Protein AF-A0A1Y2UJT8-F1 (afdb_monomer_lite)

Radius of gyration: 15.68 Å; chains: 1; bounding box: 30×24×52 Å

Secondary structure (DSSP, 8-state):
-HHHHHHHHHHHHHHHHHHHHHHH-EEETTEEE-TTSS-EE-HHHHTTT---BPEE---SSS--EEE-TTT--EEE-TT--

Structure (mmCIF, N/CA/C/O backbone):
data_AF-A0A1Y2UJT8-F1
#
_entry.id   AF-A0A1Y2UJT8-F1
#
loop_
_atom_site.group_PDB
_atom_site.id
_atom_site.type_symbol
_atom_site.label_atom_id
_atom_site.label_alt_id
_atom_site.label_comp_id
_atom_site.label_asym_id
_atom_site.label_entity_id
_atom_site.label_seq_id
_atom_site.pdbx_PDB_ins_code
_atom_site.Cartn_x
_atom_site.Cartn_y
_atom_site.Cartn_z
_atom_site.occupancy
_atom_site.B_iso_or_equiv
_atom_site.auth_seq_id
_atom_site.auth_comp_id
_atom_site.auth_asym_id
_atom_site.auth_atom_id
_atom_site.pdbx_PDB_model_num
ATOM 1 N N . MET A 1 1 ? -10.811 0.471 32.698 1.00 56.94 1 MET A N 1
ATOM 2 C CA . MET A 1 1 ? -11.559 1.648 32.188 1.00 56.94 1 MET A CA 1
ATOM 3 C C . MET A 1 1 ? -10.678 2.783 31.634 1.00 56.94 1 MET A C 1
ATOM 5 O O . MET A 1 1 ? -11.124 3.458 30.714 1.00 56.94 1 MET A O 1
ATOM 9 N N . LEU A 1 2 ? -9.455 3.040 32.135 1.00 61.78 2 LEU A N 1
ATOM 10 C CA . LEU A 1 2 ? -8.552 4.064 31.553 1.00 61.78 2 LEU A CA 1
ATOM 11 C C . LEU A 1 2 ? -7.722 3.556 30.355 1.00 61.78 2 LEU A C 1
ATOM 13 O O . LEU A 1 2 ? -7.492 4.319 29.420 1.00 61.78 2 LEU A O 1
ATOM 17 N N . GLU A 1 3 ? -7.319 2.282 30.349 1.00 61.25 3 GLU A N 1
ATOM 18 C CA . GLU A 1 3 ? -6.534 1.685 29.252 1.00 61.25 3 GLU A CA 1
ATOM 19 C C . GLU A 1 3 ? -7.337 1.520 27.954 1.00 61.25 3 GLU A C 1
ATOM 21 O O . GLU A 1 3 ? -6.868 1.944 26.901 1.00 61.25 3 GLU A O 1
ATOM 26 N N . GLU A 1 4 ? -8.585 1.043 28.028 1.00 62.59 4 GLU A N 1
ATOM 27 C CA . GLU A 1 4 ? -9.475 0.921 26.855 1.00 62.59 4 GLU A CA 1
ATOM 28 C C . GLU A 1 4 ? -9.707 2.268 26.154 1.00 62.59 4 GLU A C 1
ATOM 30 O O . GLU A 1 4 ? -9.738 2.352 24.926 1.00 62.59 4 GLU A O 1
ATOM 35 N N . ASN A 1 5 ? -9.802 3.358 26.922 1.00 67.62 5 ASN A N 1
ATOM 36 C CA . ASN A 1 5 ? -9.944 4.707 26.370 1.00 67.62 5 ASN A CA 1
ATOM 37 C C . ASN A 1 5 ? -8.687 5.180 25.625 1.00 67.62 5 ASN A C 1
ATOM 39 O O . ASN A 1 5 ? -8.783 5.995 24.704 1.00 67.62 5 ASN A O 1
ATOM 43 N N . LYS A 1 6 ? -7.505 4.691 26.013 1.00 75.62 6 LYS A N 1
ATOM 44 C CA . LYS A 1 6 ? -6.239 5.032 25.359 1.00 75.62 6 LYS A CA 1
ATOM 45 C C . LYS A 1 6 ? -6.085 4.262 24.047 1.00 75.62 6 LYS A C 1
ATOM 47 O O . LYS A 1 6 ? -5.812 4.879 23.022 1.00 75.62 6 LYS A O 1
ATOM 52 N N . GLU A 1 7 ? -6.382 2.963 24.048 1.00 78.06 7 GLU A N 1
ATOM 53 C CA . GLU A 1 7 ? -6.361 2.140 22.831 1.00 78.06 7 GLU A CA 1
ATOM 54 C C . GLU A 1 7 ? -7.373 2.608 21.779 1.00 78.06 7 GLU A C 1
ATOM 56 O O . GLU A 1 7 ? -7.070 2.627 20.585 1.00 78.06 7 GLU A O 1
ATOM 61 N N . LEU A 1 8 ? -8.572 3.021 22.202 1.00 77.06 8 LEU A N 1
ATOM 62 C CA . LEU A 1 8 ? -9.577 3.568 21.291 1.00 77.06 8 LEU A CA 1
ATOM 63 C C . LEU A 1 8 ? -9.114 4.883 20.656 1.00 77.06 8 LEU A C 1
ATOM 65 O O . LEU A 1 8 ? -9.297 5.075 19.454 1.00 77.06 8 LEU A O 1
ATOM 69 N N . LYS A 1 9 ? -8.462 5.766 21.422 1.00 75.62 9 LYS A N 1
ATOM 70 C CA . LYS A 1 9 ? -7.881 7.008 20.885 1.00 75.62 9 LYS A CA 1
ATOM 71 C C . LYS A 1 9 ? -6.757 6.739 19.888 1.00 75.62 9 LYS A C 1
ATOM 73 O O . LYS A 1 9 ? -6.725 7.385 18.842 1.00 75.62 9 LYS A O 1
ATOM 78 N N . ASP A 1 10 ? -5.877 5.779 20.165 1.00 76.50 10 ASP A N 1
ATOM 79 C CA . ASP A 1 10 ? -4.824 5.381 19.224 1.00 76.50 10 ASP 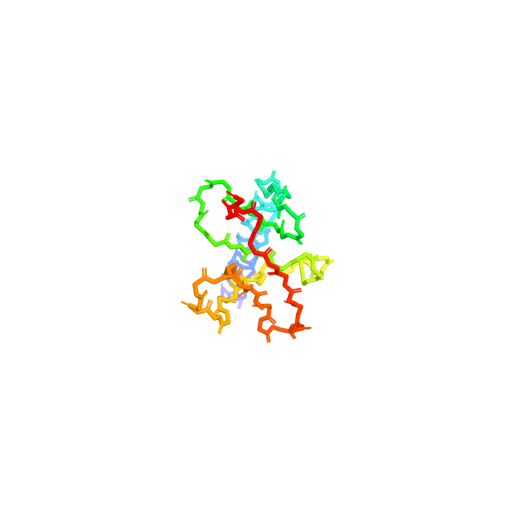A CA 1
ATOM 80 C C . ASP A 1 10 ? -5.407 4.783 17.933 1.00 76.50 10 ASP A C 1
ATOM 82 O O . ASP A 1 10 ? -4.982 5.149 16.834 1.00 76.50 10 ASP A O 1
ATOM 86 N N . LYS A 1 11 ? -6.455 3.952 18.037 1.00 78.38 11 LYS A N 1
ATOM 87 C CA . LYS A 1 11 ? -7.184 3.431 16.868 1.00 78.38 11 LYS A CA 1
ATOM 88 C C . LYS A 1 11 ? -7.838 4.542 16.047 1.00 78.38 11 LYS A C 1
ATOM 90 O O . LYS A 1 11 ? -7.730 4.523 14.823 1.00 78.38 11 LYS A O 1
ATOM 95 N N . ILE A 1 12 ? -8.481 5.523 16.686 1.00 78.00 12 ILE A N 1
ATOM 96 C CA . ILE A 1 12 ? -9.079 6.676 15.989 1.00 78.00 12 ILE A CA 1
ATOM 97 C C . ILE A 1 12 ? -7.996 7.463 15.251 1.00 78.00 12 ILE A C 1
ATOM 99 O O . ILE A 1 12 ? -8.142 7.732 14.062 1.00 78.00 12 ILE A O 1
ATOM 103 N N . LYS A 1 13 ? -6.875 7.752 15.916 1.00 71.94 13 LYS A N 1
ATOM 104 C CA . LYS A 1 13 ? -5.760 8.493 15.320 1.00 71.94 13 LYS A CA 1
ATOM 105 C C . LYS A 1 13 ? -5.142 7.752 14.130 1.00 71.94 13 LYS A C 1
ATOM 107 O O . LYS A 1 13 ? -4.815 8.371 13.120 1.00 71.94 13 LYS A O 1
ATOM 112 N N . GLN A 1 14 ? -5.017 6.426 14.208 1.00 72.81 14 GLN A N 1
ATOM 113 C CA . GLN A 1 14 ? -4.600 5.604 13.068 1.00 72.81 14 GLN A CA 1
ATOM 114 C C . GLN A 1 14 ? -5.611 5.653 11.919 1.00 72.81 14 GLN A C 1
ATOM 116 O O . GLN A 1 14 ? -5.212 5.804 10.768 1.00 72.81 14 GLN A O 1
ATOM 121 N N . LEU A 1 15 ? -6.910 5.563 12.209 1.00 70.25 15 LEU A N 1
ATOM 122 C CA . LEU A 1 15 ? -7.962 5.628 11.192 1.00 70.25 15 LEU A CA 1
ATOM 123 C C . LEU A 1 15 ? -8.021 6.997 10.503 1.00 70.25 15 LEU A C 1
ATOM 125 O O . LEU A 1 15 ? -8.195 7.063 9.287 1.00 70.25 15 LEU A O 1
ATOM 129 N N . GLU A 1 16 ? -7.851 8.085 11.251 1.00 69.94 16 GLU A N 1
ATOM 130 C CA . GLU A 1 16 ? -7.779 9.443 10.706 1.00 69.94 16 GLU A CA 1
ATOM 131 C C . GLU A 1 16 ? -6.537 9.637 9.835 1.00 69.94 16 GLU A C 1
ATOM 133 O O . GLU A 1 16 ? -6.652 10.158 8.725 1.00 69.94 16 GLU A O 1
ATOM 138 N N . ASN A 1 17 ? -5.377 9.145 10.279 1.00 66.38 17 ASN A N 1
ATOM 139 C CA . ASN A 1 17 ? -4.158 9.151 9.472 1.00 66.38 17 ASN A CA 1
ATOM 140 C C . ASN A 1 17 ? -4.324 8.338 8.186 1.00 66.38 17 ASN A C 1
ATOM 142 O O . ASN A 1 17 ? -3.928 8.806 7.120 1.00 66.38 17 ASN A O 1
ATOM 146 N N . ASN A 1 18 ? -4.956 7.164 8.257 1.00 67.25 18 ASN A N 1
ATOM 147 C CA . ASN A 1 18 ? -5.229 6.347 7.079 1.00 67.25 18 ASN A CA 1
ATOM 148 C C . ASN A 1 18 ? -6.123 7.107 6.093 1.00 67.25 18 ASN A C 1
ATOM 150 O O . ASN A 1 18 ? -5.742 7.248 4.937 1.00 67.25 18 ASN A O 1
ATOM 154 N N . LYS A 1 19 ? -7.236 7.698 6.550 1.00 67.31 19 LYS A N 1
ATOM 155 C CA . LYS A 1 19 ? -8.125 8.524 5.706 1.00 67.31 19 LYS A CA 1
ATOM 156 C C . LYS A 1 19 ? -7.428 9.752 5.114 1.00 67.31 19 LYS A C 1
ATOM 158 O O . LYS A 1 19 ? -7.737 10.162 3.995 1.00 67.31 19 LYS A O 1
ATOM 163 N N . ALA A 1 20 ? -6.520 10.377 5.862 1.00 62.81 20 ALA A N 1
ATOM 164 C CA . ALA A 1 20 ? -5.738 11.507 5.372 1.00 62.81 20 ALA A CA 1
ATOM 165 C C . ALA A 1 20 ? -4.758 11.074 4.272 1.00 62.81 20 ALA A C 1
ATOM 167 O O . ALA A 1 20 ? -4.641 11.770 3.264 1.00 62.81 20 ALA A O 1
ATOM 168 N N . LEU A 1 21 ? -4.120 9.910 4.431 1.00 67.31 21 LEU A N 1
ATOM 169 C CA . LEU A 1 21 ? -3.313 9.287 3.384 1.00 67.31 21 LEU A CA 1
ATOM 170 C C . LEU A 1 21 ? -4.168 8.958 2.154 1.00 67.31 21 LEU A C 1
ATOM 172 O O . LEU A 1 21 ? -3.794 9.360 1.060 1.00 67.31 21 LEU A O 1
ATOM 176 N N . GLU A 1 22 ? -5.344 8.342 2.314 1.00 66.44 22 GLU A N 1
ATOM 177 C CA . GLU A 1 22 ? -6.266 8.031 1.205 1.00 66.44 22 GLU A CA 1
ATOM 178 C C . GLU A 1 22 ? -6.572 9.248 0.318 1.00 66.44 22 GLU A C 1
ATOM 180 O O . GLU A 1 22 ? -6.558 9.147 -0.908 1.00 66.44 22 GLU A O 1
ATOM 185 N N . LYS A 1 23 ? -6.783 10.425 0.922 1.00 69.88 23 LYS A N 1
ATOM 186 C CA . LYS A 1 23 ? -7.042 11.675 0.186 1.00 69.88 23 LYS A CA 1
ATOM 187 C C . LYS A 1 23 ? -5.823 12.241 -0.549 1.00 69.88 23 LYS A C 1
ATOM 189 O O . LYS A 1 23 ? -6.008 13.026 -1.475 1.00 69.88 23 LYS A O 1
ATOM 194 N N . ARG A 1 24 ? -4.601 11.906 -0.124 1.00 76.00 24 ARG A N 1
ATOM 195 C CA . ARG A 1 24 ? -3.347 12.416 -0.714 1.00 76.00 24 ARG A CA 1
ATOM 196 C C . ARG A 1 24 ? -2.777 11.510 -1.799 1.00 76.00 24 ARG A C 1
ATOM 198 O O . ARG A 1 24 ? -1.950 11.961 -2.587 1.00 76.00 24 ARG A O 1
ATOM 205 N N . LEU A 1 25 ? -3.188 10.245 -1.840 1.00 79.62 25 LEU A N 1
ATOM 206 C CA . LEU A 1 25 ? -2.637 9.278 -2.781 1.00 79.62 25 LEU A CA 1
ATOM 207 C C . LEU A 1 25 ? -3.059 9.594 -4.215 1.00 79.62 25 LEU A C 1
ATOM 209 O O . LEU A 1 25 ? -4.238 9.712 -4.542 1.00 79.62 25 LEU A O 1
ATOM 213 N N . ILE A 1 26 ? -2.069 9.648 -5.093 1.00 82.94 26 ILE A N 1
ATOM 214 C CA . ILE A 1 26 ? -2.245 9.791 -6.532 1.00 82.94 26 ILE A CA 1
ATOM 215 C C . ILE A 1 26 ? -1.994 8.451 -7.219 1.00 82.94 26 ILE A C 1
ATOM 217 O O . ILE A 1 26 ? -1.173 7.642 -6.779 1.00 82.94 26 ILE A O 1
ATOM 221 N N . LYS A 1 27 ? -2.707 8.194 -8.314 1.00 79.81 27 LYS A N 1
ATOM 222 C CA . LYS A 1 27 ? -2.504 6.983 -9.110 1.00 79.81 27 LYS A CA 1
ATOM 223 C C . LYS A 1 27 ? -1.352 7.19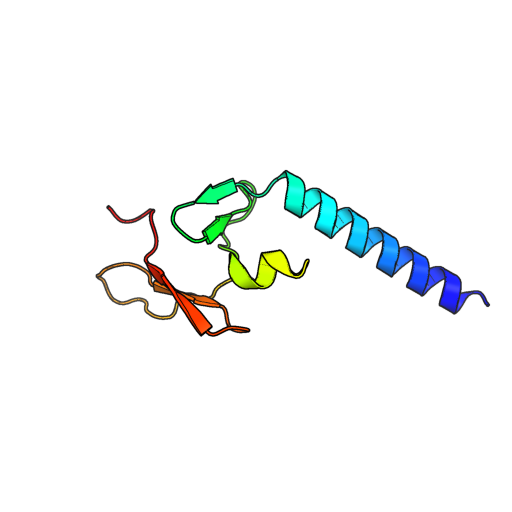9 -10.087 1.00 79.81 27 LYS A C 1
ATOM 225 O O . LYS A 1 27 ? -1.411 8.102 -10.916 1.00 79.81 27 LYS A O 1
ATOM 230 N N . ILE A 1 28 ? -0.332 6.350 -10.018 1.00 76.56 28 ILE A N 1
ATOM 231 C CA . ILE A 1 28 ? 0.838 6.377 -10.899 1.00 76.56 28 ILE A CA 1
ATOM 232 C C . ILE A 1 28 ? 1.014 5.008 -11.547 1.00 76.56 28 ILE A C 1
ATOM 234 O O . ILE A 1 28 ? 1.270 4.001 -10.886 1.00 76.56 28 ILE A O 1
ATOM 238 N N . GLY A 1 29 ? 0.834 4.962 -12.869 1.00 79.62 29 GLY A N 1
ATOM 239 C CA . GLY A 1 29 ? 0.752 3.705 -13.608 1.00 79.62 29 GLY A CA 1
ATOM 240 C C . GLY A 1 29 ? -0.327 2.793 -13.017 1.00 79.62 29 GLY A C 1
ATOM 241 O O . GLY A 1 29 ? -1.511 3.139 -12.995 1.00 79.62 29 GLY A O 1
ATOM 242 N N . ARG A 1 30 ? 0.087 1.620 -12.522 1.00 81.56 30 ARG A N 1
ATOM 243 C CA . ARG A 1 30 ? -0.794 0.664 -11.832 1.00 81.56 30 ARG A CA 1
ATOM 244 C C . ARG A 1 30 ? -0.732 0.749 -10.301 1.00 81.56 30 ARG A C 1
ATOM 246 O O . ARG A 1 30 ? -1.439 -0.014 -9.657 1.00 81.56 30 ARG A O 1
ATOM 253 N N . PHE A 1 31 ? 0.053 1.652 -9.718 1.00 82.19 31 PHE A N 1
ATOM 254 C CA . PHE A 1 31 ? 0.228 1.787 -8.268 1.00 82.19 31 PHE A CA 1
ATOM 255 C C . PHE A 1 31 ? -0.412 3.065 -7.717 1.00 82.19 31 PHE A C 1
ATOM 257 O O . PHE A 1 31 ? -0.729 3.995 -8.460 1.00 82.19 31 PHE A O 1
ATOM 264 N N . TRP A 1 32 ? -0.577 3.114 -6.397 1.00 84.88 32 TRP A N 1
ATOM 265 C CA . TRP A 1 32 ? -0.834 4.352 -5.660 1.00 84.88 32 TRP A CA 1
ATOM 266 C C . TRP A 1 32 ? 0.484 4.928 -5.147 1.00 84.88 32 TRP A C 1
ATOM 268 O O . TRP A 1 32 ? 1.381 4.177 -4.776 1.00 84.88 32 TRP A O 1
ATOM 278 N N . LYS A 1 33 ? 0.612 6.251 -5.102 1.00 81.94 33 LYS A N 1
ATOM 279 C CA . LYS A 1 33 ? 1.783 6.939 -4.557 1.00 81.94 33 LYS A CA 1
ATOM 280 C C . LYS A 1 33 ? 1.342 8.101 -3.689 1.00 81.94 33 LYS A C 1
ATOM 282 O O . LYS A 1 33 ? 0.448 8.850 -4.065 1.00 81.94 33 LYS A O 1
ATOM 287 N N . ASP A 1 34 ? 2.005 8.262 -2.555 1.00 82.75 34 ASP A N 1
ATOM 288 C CA . ASP A 1 34 ? 1.921 9.484 -1.763 1.00 82.75 34 ASP A CA 1
ATOM 289 C C . ASP A 1 34 ? 2.971 10.462 -2.318 1.00 82.75 34 ASP A C 1
ATOM 291 O O . ASP A 1 34 ? 4.143 10.089 -2.383 1.00 82.75 34 ASP A O 1
ATOM 295 N N . PRO A 1 35 ? 2.598 11.672 -2.771 1.00 76.62 35 PRO A N 1
ATOM 296 C CA . PRO A 1 35 ? 3.549 12.631 -3.334 1.00 76.62 35 PRO A CA 1
ATOM 297 C C . PRO A 1 35 ? 4.637 13.070 -2.340 1.00 76.62 35 PRO A C 1
ATOM 299 O O . PRO A 1 35 ? 5.708 13.486 -2.775 1.00 76.62 35 PRO A O 1
ATOM 302 N N . GLU A 1 36 ? 4.403 12.947 -1.031 1.00 79.06 36 GLU A N 1
ATOM 303 C CA . GLU A 1 36 ? 5.377 13.274 0.016 1.00 79.06 36 GLU A CA 1
ATOM 304 C C . GLU A 1 36 ? 6.296 12.088 0.363 1.00 79.06 36 GLU A C 1
ATOM 306 O O . GLU A 1 36 ? 7.257 12.246 1.118 1.00 79.06 36 GLU A O 1
ATOM 311 N N . ARG A 1 37 ? 6.029 10.887 -0.174 1.00 74.19 37 ARG A N 1
ATOM 312 C CA . ARG A 1 37 ? 6.802 9.668 0.106 1.00 74.19 37 ARG A CA 1
ATOM 313 C C . ARG A 1 37 ? 7.362 9.036 -1.166 1.00 74.19 37 ARG A C 1
ATOM 315 O O . ARG A 1 37 ? 6.860 9.185 -2.275 1.00 74.19 37 ARG A O 1
ATOM 322 N N . ILE A 1 38 ? 8.430 8.266 -0.989 1.00 73.38 38 ILE A N 1
ATOM 323 C CA . ILE A 1 38 ? 9.112 7.581 -2.097 1.00 73.38 38 ILE A CA 1
ATOM 324 C C . ILE A 1 38 ? 8.418 6.248 -2.447 1.00 73.38 38 ILE A C 1
ATOM 326 O O . ILE A 1 38 ? 8.551 5.757 -3.565 1.00 73.38 38 ILE A O 1
ATOM 330 N N . TYR A 1 39 ? 7.639 5.682 -1.520 1.00 76.19 39 TYR A N 1
ATOM 331 C CA . TYR A 1 39 ? 7.037 4.355 -1.655 1.00 76.19 39 TYR A CA 1
ATOM 332 C C . TYR A 1 39 ? 5.859 4.308 -2.638 1.00 76.19 39 TYR A C 1
ATOM 334 O O . TYR A 1 39 ? 5.047 5.234 -2.721 1.00 76.19 39 TYR A O 1
ATOM 342 N N . LEU A 1 40 ? 5.743 3.174 -3.335 1.00 81.50 40 LEU A N 1
ATOM 343 C CA . LEU A 1 40 ? 4.571 2.797 -4.120 1.00 81.50 40 LEU A CA 1
ATOM 344 C C . LEU A 1 40 ? 3.691 1.855 -3.298 1.00 81.50 40 LEU A C 1
ATOM 346 O O . LEU A 1 40 ? 4.189 1.003 -2.568 1.00 81.50 40 LEU A O 1
ATOM 350 N N . TYR A 1 41 ? 2.379 1.994 -3.432 1.00 85.25 41 TYR A N 1
ATOM 351 C CA . TYR A 1 41 ? 1.383 1.239 -2.684 1.00 85.25 41 TYR A CA 1
ATOM 352 C C . TYR A 1 41 ? 0.516 0.390 -3.613 1.00 85.25 41 TYR A C 1
ATOM 354 O O . TYR A 1 41 ? 0.164 0.786 -4.731 1.00 85.25 41 TYR A O 1
ATOM 362 N N . CYS A 1 42 ? 0.134 -0.788 -3.122 1.00 84.69 42 CYS A N 1
ATOM 363 C CA . CYS A 1 42 ? -0.635 -1.758 -3.887 1.00 84.69 42 CYS A CA 1
ATOM 364 C C . CYS A 1 42 ? -2.074 -1.277 -4.146 1.00 84.69 42 CYS A C 1
ATOM 366 O O . CYS A 1 42 ? -2.811 -1.028 -3.188 1.00 84.69 42 CYS A O 1
ATOM 368 N N . PRO A 1 43 ? -2.548 -1.257 -5.408 1.00 81.31 43 PRO A N 1
ATOM 369 C CA . PRO A 1 43 ? -3.921 -0.864 -5.727 1.00 81.31 43 PRO A CA 1
ATOM 370 C C . PRO A 1 43 ? -4.974 -1.840 -5.199 1.00 81.31 43 PRO A C 1
ATOM 372 O O . PRO A 1 43 ? -6.092 -1.431 -4.902 1.00 81.31 43 PRO A O 1
ATOM 375 N N . ARG A 1 44 ? -4.629 -3.129 -5.078 1.00 81.75 44 ARG A N 1
ATOM 376 C CA . ARG A 1 44 ? -5.563 -4.184 -4.662 1.00 81.75 44 ARG A CA 1
ATOM 377 C C . ARG A 1 44 ? -5.745 -4.227 -3.151 1.00 81.75 44 ARG A C 1
ATOM 379 O O . ARG A 1 44 ? -6.863 -4.377 -2.680 1.00 81.75 44 ARG A O 1
ATOM 386 N N . CYS A 1 45 ? -4.663 -4.083 -2.385 1.00 78.00 45 CYS A N 1
ATOM 387 C CA . CYS A 1 45 ? -4.757 -4.060 -0.923 1.00 78.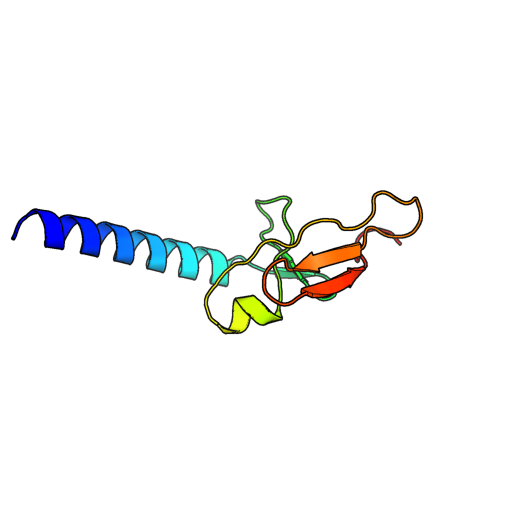00 45 CYS A CA 1
ATOM 388 C C . CYS A 1 45 ? -5.359 -2.752 -0.407 1.00 78.00 45 CYS A C 1
ATOM 390 O O . CYS A 1 45 ? -6.063 -2.773 0.601 1.00 78.00 45 CYS A O 1
ATOM 392 N N . TYR A 1 46 ? -5.156 -1.656 -1.145 1.00 69.00 46 TYR A N 1
ATOM 393 C CA . TYR A 1 46 ? -5.781 -0.374 -0.853 1.00 69.00 46 TYR A CA 1
ATOM 394 C C . TYR A 1 46 ? -7.312 -0.447 -0.826 1.00 69.00 46 TYR A C 1
ATOM 396 O O . TYR A 1 46 ? -7.927 0.117 0.069 1.00 69.00 46 TYR A O 1
ATOM 404 N N . ALA A 1 47 ? -7.932 -1.210 -1.734 1.00 61.22 47 ALA A N 1
ATOM 405 C CA . ALA A 1 47 ? -9.389 -1.370 -1.767 1.00 61.22 47 ALA A CA 1
ATOM 406 C C . ALA A 1 47 ? -9.982 -1.928 -0.454 1.00 61.22 47 ALA A C 1
ATOM 408 O O . ALA A 1 47 ? -11.163 -1.738 -0.189 1.00 61.22 47 ALA A O 1
ATOM 409 N N . ASN A 1 48 ? -9.160 -2.565 0.388 1.00 61.53 48 ASN A N 1
ATOM 410 C CA . ASN A 1 48 ? -9.554 -3.089 1.696 1.00 61.53 48 ASN A CA 1
ATOM 411 C C . ASN A 1 48 ? -9.177 -2.152 2.867 1.00 61.53 48 ASN A C 1
ATOM 413 O O . ASN A 1 48 ? -9.086 -2.608 4.007 1.00 61.53 48 ASN A O 1
ATOM 417 N N . GLY A 1 49 ? -8.890 -0.869 2.606 1.00 64.25 49 GLY A N 1
ATOM 418 C CA . GLY A 1 49 ? -8.535 0.130 3.625 1.00 64.25 49 GLY A CA 1
ATOM 419 C C . GLY A 1 49 ? -7.150 -0.064 4.255 1.00 64.25 49 GLY A C 1
ATOM 420 O O . GLY A 1 49 ? -6.862 0.500 5.311 1.00 64.25 49 GLY A O 1
ATOM 421 N N . LYS A 1 50 ? -6.284 -0.888 3.644 1.00 68.12 50 LYS A N 1
ATOM 422 C CA . LYS A 1 50 ? -4.907 -1.125 4.101 1.00 68.12 50 LYS A CA 1
ATOM 423 C C . LYS A 1 50 ? -3.899 -0.654 3.061 1.00 68.12 50 LYS A C 1
ATOM 425 O O . LYS A 1 50 ? -3.806 -1.198 1.960 1.00 68.12 50 LYS A O 1
ATOM 430 N N . LEU A 1 51 ? -3.078 0.313 3.456 1.00 73.69 51 LEU A N 1
ATOM 431 C CA . LEU A 1 51 ? -1.932 0.766 2.679 1.00 73.69 51 LEU A CA 1
ATOM 432 C C . LEU A 1 51 ? -0.775 -0.213 2.841 1.00 73.69 51 LEU A C 1
ATOM 434 O O . LEU A 1 51 ? -0.068 -0.203 3.843 1.00 73.69 51 LEU A O 1
ATOM 438 N N . VAL A 1 52 ? -0.603 -1.076 1.843 1.00 81.56 52 VAL A N 1
ATOM 439 C CA . VAL A 1 52 ? 0.526 -2.007 1.769 1.00 81.56 52 VAL A CA 1
ATOM 440 C C . VAL A 1 52 ? 1.526 -1.451 0.765 1.00 81.56 52 VAL A C 1
ATOM 442 O O . VAL A 1 52 ? 1.197 -1.330 -0.420 1.00 81.56 52 VAL A O 1
ATOM 445 N N . ALA A 1 53 ? 2.715 -1.087 1.246 1.00 82.81 53 ALA A N 1
ATOM 446 C CA . ALA A 1 53 ? 3.826 -0.693 0.388 1.00 82.81 53 ALA A CA 1
ATOM 447 C C . ALA A 1 53 ? 4.264 -1.891 -0.469 1.00 82.81 53 ALA A C 1
ATOM 449 O O . ALA A 1 53 ? 4.240 -3.030 -0.004 1.00 82.81 53 ALA A O 1
ATOM 450 N N . CYS A 1 54 ? 4.585 -1.639 -1.732 1.00 84.50 54 CYS A N 1
ATOM 451 C CA . CYS A 1 54 ? 5.152 -2.636 -2.625 1.00 84.50 54 CYS A CA 1
ATOM 452 C C . CYS A 1 54 ? 6.677 -2.582 -2.561 1.00 84.50 54 CYS A C 1
ATOM 454 O O . CYS A 1 54 ? 7.260 -1.496 -2.585 1.00 84.50 54 CYS A O 1
ATOM 456 N N . ASP A 1 55 ? 7.297 -3.754 -2.540 1.00 82.56 55 ASP A N 1
ATOM 457 C CA . ASP A 1 55 ? 8.743 -3.925 -2.513 1.00 82.56 55 ASP A CA 1
ATOM 458 C C . ASP A 1 55 ? 9.276 -4.112 -3.941 1.00 82.56 55 ASP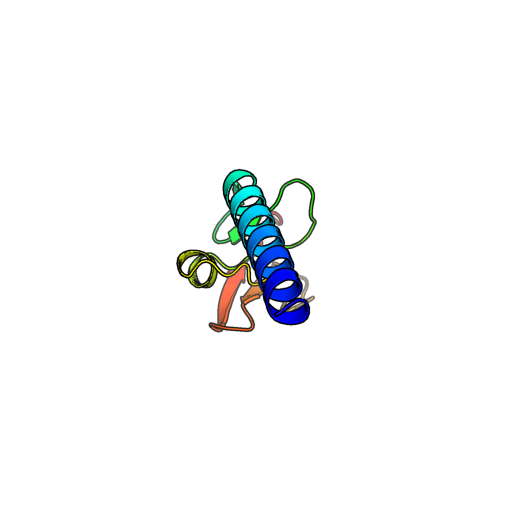 A C 1
ATOM 460 O O . ASP A 1 55 ? 8.619 -4.760 -4.761 1.00 82.56 55 ASP A O 1
ATOM 464 N N . PRO A 1 56 ? 10.444 -3.550 -4.282 1.00 78.62 56 PRO A N 1
ATOM 465 C CA . PRO A 1 56 ? 11.096 -3.839 -5.553 1.00 78.62 56 PRO A CA 1
ATOM 466 C C . PRO A 1 56 ? 11.582 -5.299 -5.562 1.00 78.62 56 PRO A C 1
ATOM 468 O O . PRO A 1 56 ? 12.277 -5.728 -4.644 1.00 78.62 56 PRO A O 1
ATOM 471 N N . ILE A 1 57 ? 11.211 -6.064 -6.589 1.00 74.00 57 ILE A N 1
ATOM 472 C CA . ILE A 1 57 ? 11.564 -7.491 -6.719 1.00 74.00 57 ILE A CA 1
ATOM 473 C C . ILE A 1 57 ? 12.919 -7.660 -7.406 1.00 74.00 57 ILE A C 1
ATOM 475 O O . ILE A 1 57 ? 13.615 -8.640 -7.164 1.00 74.00 57 ILE A O 1
ATOM 479 N N . ASP A 1 58 ? 13.298 -6.716 -8.268 1.00 62.56 58 ASP A N 1
ATOM 480 C CA . ASP A 1 58 ? 14.476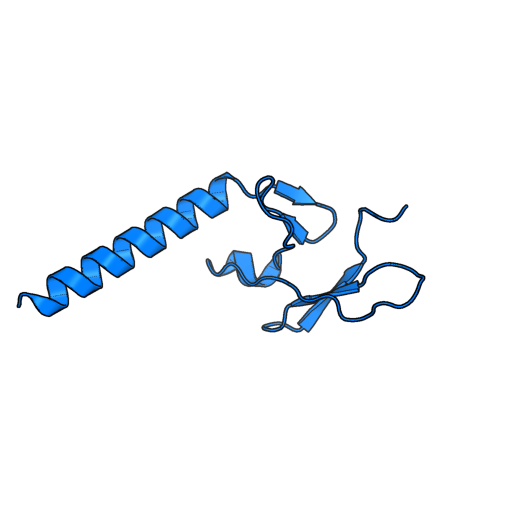 -6.877 -9.106 1.00 62.56 58 ASP A CA 1
ATOM 481 C C . ASP A 1 58 ? 15.187 -5.541 -9.350 1.00 62.56 58 ASP A C 1
ATOM 483 O O . ASP A 1 58 ? 14.603 -4.583 -9.858 1.00 62.56 58 ASP A O 1
ATOM 487 N N . ASN A 1 59 ? 16.471 -5.502 -8.980 1.00 52.78 59 ASN A N 1
ATOM 488 C CA . ASN A 1 59 ? 17.428 -4.432 -9.296 1.00 52.78 59 ASN A CA 1
ATOM 489 C C . ASN A 1 59 ? 18.057 -4.634 -10.687 1.00 52.78 59 ASN A C 1
ATOM 491 O O . ASN A 1 59 ? 19.088 -4.039 -11.011 1.00 52.78 59 ASN A O 1
ATOM 495 N N . THR A 1 60 ? 17.494 -5.516 -11.510 1.00 48.81 60 THR A N 1
ATOM 496 C CA . THR A 1 60 ? 17.987 -5.738 -12.861 1.00 48.81 60 THR A CA 1
ATOM 497 C C . THR A 1 60 ? 17.615 -4.561 -13.760 1.00 48.81 60 THR A C 1
ATOM 499 O O . THR A 1 60 ? 16.562 -3.939 -13.664 1.00 48.81 60 THR A O 1
ATOM 502 N N . ILE A 1 61 ? 18.557 -4.221 -14.631 1.00 49.25 61 ILE A N 1
ATOM 503 C CA . ILE A 1 61 ? 18.702 -2.993 -15.429 1.00 49.25 61 ILE A CA 1
ATOM 504 C C . ILE A 1 61 ? 17.484 -2.645 -16.326 1.00 49.25 61 ILE A C 1
ATOM 506 O O . ILE A 1 61 ? 17.443 -1.572 -16.924 1.00 49.25 61 ILE A O 1
ATOM 510 N N . ILE A 1 62 ? 16.444 -3.483 -16.374 1.00 46.75 62 ILE A N 1
ATOM 511 C CA . ILE A 1 62 ? 15.299 -3.376 -17.282 1.00 46.75 62 ILE A CA 1
ATOM 512 C C . ILE A 1 62 ? 13.992 -3.334 -16.470 1.00 46.75 62 ILE A C 1
ATOM 514 O O . ILE A 1 62 ? 13.278 -4.320 -16.347 1.00 46.75 62 ILE A O 1
ATOM 518 N N . GLY A 1 63 ? 13.679 -2.150 -15.937 1.00 52.06 63 GLY A N 1
ATOM 519 C CA . GLY A 1 63 ? 12.370 -1.799 -15.371 1.00 52.06 63 GLY A CA 1
ATOM 520 C C . GLY A 1 63 ? 12.111 -2.344 -13.967 1.00 52.06 63 GLY A C 1
ATOM 521 O O . GLY A 1 63 ? 11.784 -3.510 -13.803 1.00 52.06 63 GLY A O 1
ATOM 522 N N . ASP A 1 64 ? 12.179 -1.470 -12.960 1.00 66.88 64 ASP A N 1
ATOM 523 C CA . ASP A 1 64 ? 11.984 -1.848 -11.555 1.00 66.88 64 ASP A CA 1
ATOM 524 C C . ASP A 1 64 ? 10.572 -2.447 -11.376 1.00 66.88 64 ASP A C 1
ATOM 526 O O . ASP A 1 64 ? 9.559 -1.746 -11.451 1.00 66.88 64 ASP A O 1
ATOM 530 N N . VAL A 1 65 ? 10.469 -3.767 -11.229 1.00 74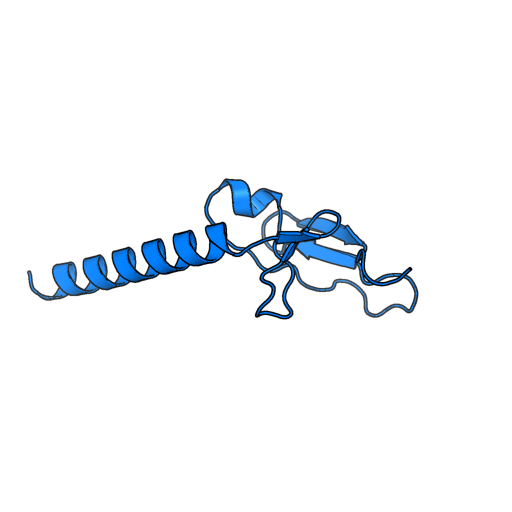.50 65 VAL A N 1
ATOM 531 C CA . VAL A 1 65 ? 9.190 -4.436 -10.968 1.00 74.50 65 VAL A CA 1
ATOM 532 C C . VAL A 1 65 ? 8.936 -4.371 -9.472 1.00 74.50 65 VAL A C 1
ATOM 534 O O . VAL A 1 65 ? 9.796 -4.744 -8.678 1.00 74.50 65 VAL A O 1
ATOM 537 N N . TYR A 1 66 ? 7.750 -3.912 -9.087 1.00 81.19 66 TYR A N 1
ATOM 538 C CA . TYR A 1 66 ? 7.326 -3.860 -7.692 1.00 81.19 66 TYR A CA 1
ATOM 539 C C . TYR A 1 66 ? 6.308 -4.961 -7.410 1.00 81.19 66 TYR A C 1
ATOM 541 O O . TYR A 1 66 ? 5.386 -5.155 -8.206 1.00 81.19 66 TYR A O 1
ATOM 549 N N . GLU A 1 67 ? 6.438 -5.632 -6.266 1.00 84.69 67 GLU A N 1
ATOM 550 C CA . GLU A 1 67 ? 5.498 -6.626 -5.749 1.00 84.69 67 GLU A CA 1
ATOM 551 C C . GLU A 1 67 ? 4.840 -6.161 -4.461 1.00 84.69 67 GLU A C 1
ATOM 553 O O . GLU A 1 67 ? 5.477 -5.656 -3.544 1.00 84.69 67 GLU A O 1
ATOM 558 N N . CYS A 1 68 ? 3.539 -6.399 -4.345 1.00 85.38 68 CYS A N 1
ATOM 559 C CA . CYS A 1 68 ? 2.876 -6.331 -3.057 1.00 85.38 68 CYS A CA 1
ATOM 560 C C . CYS A 1 68 ? 3.171 -7.593 -2.224 1.00 85.38 68 CYS A C 1
ATOM 562 O O . CYS A 1 68 ? 2.713 -8.670 -2.619 1.00 85.38 68 CYS A O 1
ATOM 564 N N . PRO A 1 69 ? 3.774 -7.481 -1.026 1.00 83.12 69 PRO A N 1
ATOM 565 C CA . PRO A 1 69 ? 4.079 -8.641 -0.184 1.00 83.12 69 PRO A CA 1
ATOM 566 C C . PRO A 1 69 ? 2.823 -9.391 0.287 1.00 83.12 69 PRO A C 1
ATOM 568 O O . PRO A 1 69 ? 2.883 -10.574 0.605 1.00 83.12 69 PRO A O 1
ATOM 571 N N . ASN A 1 70 ? 1.665 -8.721 0.311 1.00 84.69 70 ASN A N 1
ATOM 572 C CA . ASN A 1 70 ? 0.418 -9.299 0.810 1.00 84.69 70 ASN A CA 1
ATOM 573 C C . ASN A 1 70 ? -0.374 -10.077 -0.256 1.00 84.69 70 ASN A C 1
ATOM 575 O O . ASN A 1 70 ? -0.927 -11.130 0.033 1.00 84.69 70 ASN A O 1
ATOM 579 N N . CYS A 1 71 ? -0.466 -9.565 -1.488 1.00 85.25 71 CYS A N 1
ATOM 580 C CA . CYS A 1 71 ? -1.293 -10.182 -2.540 1.00 85.25 71 CYS A CA 1
ATOM 581 C C . CYS A 1 71 ? -0.507 -10.617 -3.782 1.00 85.25 71 CYS A C 1
ATOM 583 O O . CYS A 1 71 ? -1.128 -10.990 -4.777 1.00 85.25 71 CYS A O 1
ATOM 585 N N . ARG A 1 72 ? 0.832 -10.524 -3.742 1.00 83.44 72 ARG A N 1
ATOM 586 C CA . ARG A 1 72 ? 1.749 -10.833 -4.855 1.00 83.44 72 ARG A CA 1
ATOM 587 C C . ARG A 1 72 ? 1.393 -10.113 -6.160 1.00 83.44 72 ARG A C 1
ATOM 589 O O . ARG A 1 72 ? 1.675 -10.583 -7.255 1.00 83.44 72 ARG A O 1
ATOM 596 N N . PHE A 1 73 ? 0.720 -8.964 -6.060 1.00 83.06 73 PHE A N 1
ATOM 597 C CA . PHE A 1 73 ? 0.455 -8.118 -7.218 1.00 83.06 73 PHE A CA 1
ATOM 598 C C . PHE A 1 73 ? 1.771 -7.521 -7.700 1.00 83.06 73 PHE A C 1
ATOM 600 O O . PHE A 1 73 ? 2.406 -6.796 -6.936 1.00 83.06 73 PHE A O 1
ATOM 607 N N . THR A 1 74 ? 2.126 -7.785 -8.954 1.00 80.75 74 THR A N 1
ATOM 608 C CA . THR A 1 74 ? 3.345 -7.279 -9.582 1.00 80.75 74 THR A CA 1
ATOM 609 C C . THR A 1 74 ? 3.028 -6.321 -10.727 1.00 80.75 74 THR A C 1
ATOM 611 O O . THR A 1 74 ? 2.078 -6.517 -11.493 1.00 80.75 74 THR A O 1
ATOM 614 N N . SER A 1 75 ? 3.800 -5.242 -10.843 1.00 76.75 75 SER A N 1
ATOM 615 C CA . SER A 1 75 ? 3.755 -4.347 -12.005 1.00 76.75 75 SER A CA 1
ATOM 616 C C . SER A 1 75 ? 5.058 -3.559 -12.136 1.00 76.75 75 SER A C 1
ATOM 618 O O . SER A 1 75 ? 5.723 -3.261 -11.147 1.00 76.75 75 SER A O 1
ATOM 620 N N . SER A 1 76 ? 5.409 -3.200 -13.369 1.00 73.38 76 SER A N 1
ATOM 621 C CA . SER A 1 76 ? 6.605 -2.416 -13.687 1.00 73.38 76 SER A CA 1
ATOM 622 C C . SER A 1 76 ? 6.466 -0.951 -13.267 1.00 73.38 76 SER A C 1
ATOM 624 O O . SER A 1 76 ? 5.363 -0.389 -13.296 1.00 73.38 76 SER A O 1
ATOM 626 N N . ASN A 1 77 ? 7.593 -0.335 -12.911 1.00 68.38 77 ASN A N 1
ATOM 627 C CA . ASN A 1 77 ? 7.704 1.079 -12.584 1.00 68.38 77 ASN A CA 1
ATOM 628 C C . ASN A 1 77 ? 7.339 1.969 -13.788 1.00 68.38 77 ASN A C 1
ATOM 630 O O . ASN A 1 77 ? 8.014 1.896 -14.815 1.00 68.38 77 ASN A O 1
ATOM 634 N N . PRO A 1 78 ? 6.332 2.855 -13.683 1.00 64.31 78 PRO A N 1
ATOM 635 C CA . PRO A 1 78 ? 5.991 3.778 -14.765 1.00 64.31 78 PRO A CA 1
ATOM 636 C C . PRO A 1 78 ? 7.003 4.925 -14.959 1.00 64.31 78 PRO A C 1
ATOM 638 O O . PRO A 1 78 ? 6.870 5.666 -15.929 1.00 64.31 78 PRO A O 1
ATOM 641 N N . TYR A 1 79 ? 7.978 5.107 -14.057 1.00 61.28 79 TYR A N 1
ATOM 642 C CA . TYR A 1 79 ? 8.948 6.212 -14.113 1.00 61.28 79 TYR A CA 1
ATOM 643 C C . TYR A 1 79 ? 10.180 5.954 -14.991 1.00 61.28 79 TYR A C 1
ATOM 645 O O . TYR A 1 79 ? 10.869 6.908 -15.344 1.00 61.28 79 TYR A O 1
ATOM 653 N N . LYS A 1 80 ? 10.472 4.699 -15.349 1.00 56.38 80 LYS A N 1
ATOM 654 C CA . LYS A 1 80 ? 11.533 4.355 -16.306 1.00 56.38 80 LYS A CA 1
ATOM 655 C C . LYS A 1 80 ? 10.892 4.219 -17.688 1.00 56.38 80 LYS A C 1
ATOM 657 O O . LYS A 1 80 ? 10.307 3.181 -17.994 1.00 56.38 80 LYS A O 1
ATOM 662 N N . ARG A 1 81 ? 10.959 5.278 -18.490 1.00 49.75 81 ARG A N 1
ATOM 663 C CA . ARG A 1 81 ? 10.648 5.252 -19.921 1.00 49.75 81 ARG A CA 1
ATOM 664 C C . ARG A 1 81 ? 11.844 5.759 -20.700 1.00 49.75 81 ARG A C 1
ATOM 666 O O . ARG A 1 81 ? 12.444 6.746 -20.223 1.00 49.75 81 ARG A O 1
#

pLDDT: mean 72.82, std 10.03, range [46.75, 85.38]

Foldseek 3Di:
DVVVVVVVVVVVVVLVVLVVQVVQWDDFDQWTDRPVDPFTFHPVVVVVSDTFTWDFPDPDPPFGWTAGPPPRDIDTHNPPD

Sequence (81 aa):
MLEENKELKDKIKQLENNKALEKRLIKIGRFWKDPERIYLYCPRCYANGKLVACDPIDNTIIGDVYECPNCRFTSSNPYKR

Organism: Limosilactobacillus reuteri (NCBI:txid1598)